Protein AF-A0A960FPM8-F1 (afdb_monomer_lite)

Radius of gyration: 31.18 Å; chains: 1; bounding box: 90×64×50 Å

Sequence (126 aa):
NWQWVAGCGADASPFVRVFNPVTQSRKFDPTGAYLRQWVPELAALGPDAIHAPWEASDEELAAAGIVLGRDYPRPVVDHGEARERALIAYKSVDAPDDGASAPDVSDGPEAEADDDRVADGEPDAD

Secondary structure (DSSP, 8-state):
-HHHHHT-STT--SS-----HHHHHHHH-TT-HHHHHH-GGGTTS-TTGGG-GGGS-HHHHHHHT--BTTTBPPPSS-HHHHHHHHHHHHHHHHS-------------------------------

pLDDT: mean 74.86, std 20.89, range [30.09, 96.0]

Foldseek 3Di:
DVCQVVQHDDNHDPDPDQDDQLVVCCVPPQQCPVVCVPPVLLVQAGSNCSSPVVPDDPVRCVSSVHDDPPSHDHDPDDSVVVSVVVVVVVVVVVDDCPPDDDDDPDDDDDDDDDDDDDDDDDDDDD

Structure (mmCIF, N/CA/C/O backbone):
data_AF-A0A960FPM8-F1
#
_entry.id   AF-A0A960FPM8-F1
#
loop_
_atom_site.group_PDB
_atom_site.id
_atom_site.type_symbol
_atom_site.label_atom_id
_atom_site.label_alt_id
_atom_site.label_comp_id
_atom_site.label_asym_id
_atom_site.label_entity_id
_atom_site.label_seq_id
_atom_site.pdbx_PDB_ins_code
_atom_site.Cartn_x
_atom_site.Cartn_y
_atom_site.Cartn_z
_atom_site.occupancy
_atom_site.B_iso_or_equiv
_atom_site.auth_seq_id
_atom_site.auth_comp_id
_atom_site.auth_asym_id
_atom_site.auth_atom_id
_atom_site.pdbx_PDB_model_num
ATOM 1 N N . ASN A 1 1 ? -1.271 11.068 -19.307 1.00 73.69 1 ASN A N 1
ATOM 2 C CA . ASN A 1 1 ? 0.136 10.880 -19.710 1.00 73.69 1 ASN A CA 1
ATOM 3 C C . ASN A 1 1 ? 0.501 9.406 -19.529 1.00 73.69 1 ASN A C 1
ATOM 5 O O . ASN A 1 1 ? 1.018 9.042 -18.485 1.00 73.69 1 ASN A O 1
ATOM 9 N N . TRP A 1 2 ? 0.122 8.544 -20.480 1.00 80.56 2 TRP A N 1
ATOM 10 C CA . TRP A 1 2 ? 0.322 7.086 -20.370 1.00 80.56 2 TRP A CA 1
ATOM 11 C C . TRP A 1 2 ? 1.709 6.638 -20.839 1.00 80.56 2 TRP A C 1
ATOM 13 O O . TRP A 1 2 ? 2.290 5.750 -20.229 1.00 80.56 2 TRP A O 1
ATOM 23 N N . GLN A 1 3 ? 2.252 7.295 -21.869 1.00 80.94 3 GLN A N 1
ATOM 24 C CA . GLN A 1 3 ? 3.581 7.010 -22.422 1.00 80.94 3 GLN A CA 1
ATOM 25 C C . GLN A 1 3 ? 4.678 7.187 -21.361 1.00 80.94 3 GLN A C 1
ATOM 27 O O . GLN A 1 3 ? 5.457 6.274 -21.107 1.00 80.94 3 GLN A O 1
ATOM 32 N N . TRP A 1 4 ? 4.638 8.304 -20.627 1.00 76.31 4 TRP A N 1
ATOM 33 C CA . TRP A 1 4 ? 5.577 8.578 -19.539 1.00 76.31 4 TRP A CA 1
ATOM 34 C C . TRP A 1 4 ? 5.507 7.545 -18.402 1.00 76.31 4 TRP A C 1
ATOM 36 O O . TRP A 1 4 ? 6.541 7.074 -17.936 1.00 76.31 4 TRP A O 1
ATOM 46 N N . VAL A 1 5 ? 4.296 7.153 -17.977 1.00 78.56 5 VAL A N 1
ATOM 47 C CA . VAL A 1 5 ? 4.091 6.181 -16.880 1.00 78.56 5 VAL A CA 1
ATOM 48 C C . VAL A 1 5 ? 4.541 4.778 -17.280 1.00 78.56 5 VAL A C 1
ATOM 50 O O . VAL A 1 5 ? 5.138 4.076 -16.470 1.00 78.56 5 VAL A O 1
ATOM 53 N N . ALA A 1 6 ? 4.273 4.378 -18.523 1.00 78.44 6 ALA A N 1
ATOM 54 C CA . ALA A 1 6 ? 4.703 3.092 -19.060 1.00 78.44 6 ALA A CA 1
ATOM 55 C C . ALA A 1 6 ? 6.206 3.052 -19.390 1.00 78.44 6 ALA A C 1
ATOM 57 O O . ALA A 1 6 ? 6.720 1.989 -19.726 1.00 78.44 6 ALA A O 1
ATOM 58 N N . GLY A 1 7 ? 6.905 4.191 -19.317 1.00 72.69 7 GLY A N 1
ATOM 59 C CA . GLY A 1 7 ? 8.307 4.285 -19.711 1.00 72.69 7 GLY A CA 1
ATOM 60 C C . GLY A 1 7 ? 8.524 4.051 -21.208 1.00 72.69 7 GLY A C 1
ATOM 61 O O . GLY A 1 7 ? 9.608 3.634 -21.599 1.00 72.69 7 GLY A O 1
ATOM 62 N N . CYS A 1 8 ? 7.512 4.298 -22.046 1.00 72.62 8 CYS A N 1
ATOM 63 C CA . CYS A 1 8 ? 7.627 4.195 -23.497 1.00 72.62 8 CYS A CA 1
ATOM 64 C C . CYS A 1 8 ? 7.616 5.588 -24.146 1.00 72.62 8 CYS A C 1
ATOM 66 O O . CYS A 1 8 ? 6.856 6.469 -23.746 1.00 72.62 8 CYS A O 1
ATOM 68 N N . GLY A 1 9 ? 8.456 5.798 -25.163 1.00 70.44 9 GLY A N 1
ATOM 69 C CA . GLY A 1 9 ? 8.532 7.059 -25.912 1.00 70.44 9 GLY A CA 1
ATOM 70 C C . GLY A 1 9 ? 9.726 7.949 -25.551 1.00 70.44 9 GLY A C 1
ATOM 71 O O . GLY A 1 9 ? 10.608 7.565 -24.790 1.00 70.44 9 GLY A O 1
ATOM 72 N N . ALA A 1 10 ? 9.768 9.144 -26.146 1.00 64.00 10 ALA A N 1
ATOM 73 C CA . ALA A 1 10 ? 10.951 10.014 -26.156 1.00 64.00 10 ALA A CA 1
ATOM 74 C C . ALA A 1 10 ? 11.257 10.725 -24.820 1.00 64.00 10 ALA A C 1
ATOM 76 O O . ALA A 1 10 ? 12.362 11.228 -24.651 1.00 64.00 10 ALA A O 1
ATOM 77 N N . ASP A 1 11 ? 10.297 10.763 -23.889 1.00 65.50 11 ASP A N 1
ATOM 78 C CA . ASP A 1 11 ? 10.414 11.414 -22.570 1.00 65.50 11 ASP A CA 1
ATOM 79 C C . ASP A 1 11 ? 10.093 10.423 -21.435 1.00 65.50 11 ASP A C 1
ATOM 81 O O . ASP A 1 11 ? 9.388 10.722 -20.474 1.00 65.50 11 ASP A O 1
ATOM 85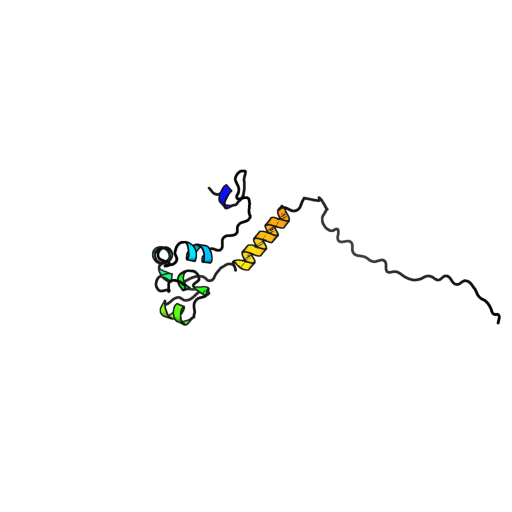 N N . ALA A 1 12 ? 10.520 9.171 -21.596 1.00 61.69 12 ALA A N 1
ATOM 86 C CA . ALA A 1 12 ? 10.319 8.128 -20.599 1.00 61.69 12 ALA A CA 1
ATOM 87 C C . ALA A 1 12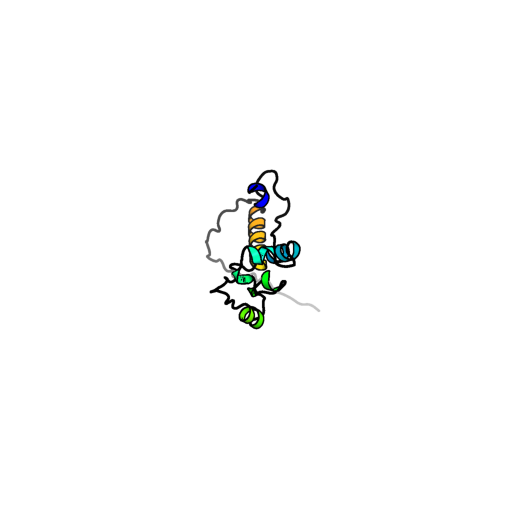 ? 11.194 8.348 -19.351 1.00 61.69 12 ALA A C 1
ATOM 89 O O . ALA A 1 12 ? 12.308 8.868 -19.426 1.00 61.69 12 ALA A O 1
ATOM 90 N N . SER A 1 13 ? 10.717 7.884 -18.189 1.00 59.25 13 SER A N 1
ATOM 91 C CA . SER A 1 13 ? 11.557 7.803 -16.987 1.00 59.25 13 SER A CA 1
ATOM 92 C C . SER A 1 13 ? 12.797 6.933 -17.271 1.00 59.25 13 SER A C 1
ATOM 94 O O . SER A 1 13 ? 12.625 5.771 -17.636 1.00 59.25 13 SER A O 1
ATOM 96 N N . PRO A 1 14 ? 14.031 7.427 -17.037 1.00 56.75 14 PRO A N 1
ATOM 97 C CA . PRO A 1 14 ? 15.274 6.730 -17.399 1.00 56.75 14 PRO A CA 1
ATOM 98 C C . PRO A 1 14 ? 15.567 5.481 -16.553 1.00 56.75 14 PRO A C 1
ATOM 100 O O . PRO A 1 14 ? 16.524 4.760 -16.810 1.00 56.75 14 PRO A O 1
ATOM 103 N N . PHE A 1 15 ? 14.753 5.217 -15.529 1.00 59.72 15 PHE A N 1
ATOM 104 C CA . PHE A 1 15 ? 14.855 4.029 -14.693 1.00 59.72 15 PHE A CA 1
ATOM 105 C C . PHE A 1 15 ? 13.540 3.255 -14.745 1.00 59.72 15 PHE A C 1
ATOM 107 O O . PHE A 1 15 ? 12.475 3.849 -14.533 1.00 59.72 15 PHE A O 1
ATOM 114 N N . VAL A 1 16 ? 13.629 1.932 -14.930 1.00 66.44 16 VAL A N 1
ATOM 115 C CA . VAL A 1 16 ? 12.535 0.972 -14.700 1.00 66.44 16 VAL A CA 1
ATOM 116 C C . VAL A 1 16 ? 12.183 0.980 -13.209 1.00 66.44 16 VAL A C 1
ATOM 118 O O . VAL A 1 16 ? 12.650 0.177 -12.399 1.00 66.44 16 VAL A O 1
ATOM 121 N N . ARG A 1 17 ? 11.407 1.985 -12.806 1.00 75.62 17 ARG A N 1
ATOM 122 C CA . ARG A 1 17 ? 10.966 2.181 -11.430 1.00 75.62 17 ARG A CA 1
ATOM 123 C C . ARG A 1 17 ? 9.632 1.474 -11.240 1.00 75.62 17 ARG A C 1
ATOM 125 O O . ARG A 1 17 ? 8.582 2.008 -11.578 1.00 75.62 17 ARG A O 1
ATOM 132 N N . VAL A 1 18 ? 9.681 0.287 -10.646 1.00 82.00 18 VAL A N 1
ATOM 133 C CA . VAL A 1 18 ? 8.479 -0.425 -10.196 1.00 82.00 18 VAL A CA 1
ATOM 134 C C . VAL A 1 18 ? 8.060 0.139 -8.841 1.00 82.00 18 VAL A C 1
ATOM 136 O O . VAL A 1 18 ? 8.785 0.004 -7.853 1.00 82.00 18 VAL A O 1
ATOM 139 N N . PHE A 1 19 ? 6.906 0.802 -8.793 1.00 85.06 19 PHE A N 1
ATOM 140 C CA . PHE A 1 19 ? 6.349 1.322 -7.548 1.00 85.06 19 PHE A CA 1
ATOM 141 C C . PHE A 1 19 ? 5.681 0.200 -6.749 1.00 85.06 19 PHE A C 1
ATOM 143 O O . PHE A 1 19 ? 4.903 -0.578 -7.294 1.00 85.06 19 PHE A O 1
ATOM 150 N N . ASN A 1 20 ? 5.957 0.142 -5.445 1.00 89.19 20 ASN A N 1
ATOM 151 C CA . ASN A 1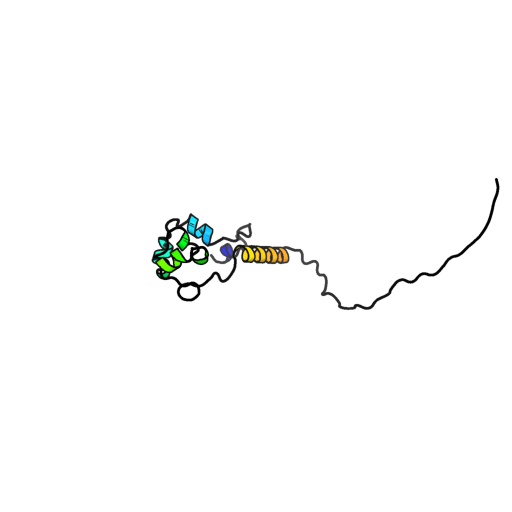 20 ? 5.217 -0.717 -4.526 1.00 89.19 20 ASN A CA 1
ATOM 152 C C . ASN A 1 20 ? 4.004 0.074 -3.987 1.00 89.19 20 ASN A C 1
ATOM 154 O O . ASN A 1 20 ? 4.206 1.078 -3.297 1.00 89.19 20 ASN A O 1
ATOM 158 N N . PRO A 1 21 ? 2.760 -0.336 -4.290 1.00 89.25 21 PRO A N 1
ATOM 159 C CA . PRO A 1 21 ? 1.568 0.421 -3.920 1.00 89.25 21 PRO A CA 1
ATOM 160 C C . PRO A 1 21 ? 1.367 0.510 -2.407 1.00 89.25 21 PRO A C 1
ATOM 162 O O . PRO A 1 21 ? 0.903 1.544 -1.936 1.00 89.25 21 PRO A O 1
ATOM 165 N N . VAL A 1 22 ? 1.790 -0.496 -1.634 1.00 91.69 22 VAL A N 1
ATOM 166 C CA . VAL A 1 22 ? 1.697 -0.477 -0.165 1.00 91.69 22 VAL A CA 1
ATOM 167 C C . VAL A 1 22 ? 2.611 0.603 0.409 1.00 91.69 22 VAL A C 1
ATOM 169 O O . VAL A 1 22 ? 2.187 1.419 1.226 1.00 91.69 22 VAL A O 1
ATOM 172 N N . THR A 1 23 ? 3.865 0.673 -0.053 1.00 90.81 23 THR A N 1
ATOM 173 C CA . THR A 1 23 ? 4.808 1.688 0.445 1.00 90.81 23 THR A CA 1
ATOM 174 C C . THR A 1 23 ? 4.440 3.091 -0.020 1.00 90.81 23 THR A C 1
ATOM 176 O O . THR A 1 23 ? 4.611 4.042 0.740 1.00 90.81 23 THR A O 1
ATOM 179 N N . GLN A 1 24 ? 3.903 3.241 -1.239 1.00 92.81 24 GLN A N 1
ATOM 180 C CA . GLN A 1 24 ? 3.388 4.534 -1.694 1.00 92.81 24 GLN A CA 1
ATOM 181 C C . GLN A 1 24 ? 2.171 4.958 -0.869 1.00 92.81 24 GLN A C 1
ATOM 183 O O . GLN A 1 24 ? 2.112 6.101 -0.425 1.00 92.81 24 GL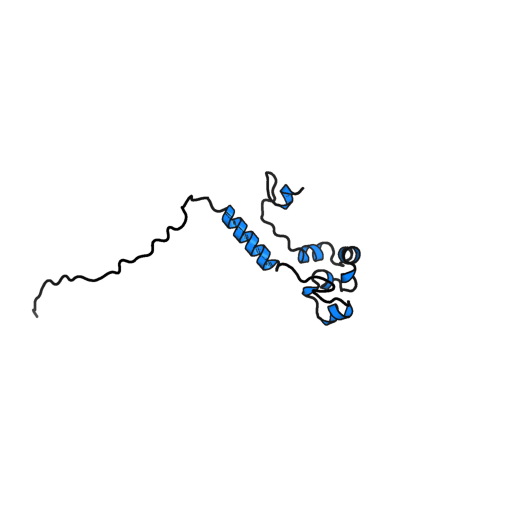N A O 1
ATOM 188 N N . SER A 1 25 ? 1.242 4.040 -0.604 1.00 93.25 25 SER A N 1
ATOM 189 C CA . SER A 1 25 ? 0.049 4.324 0.189 1.00 93.25 25 SER A CA 1
ATOM 190 C C . SER A 1 25 ? 0.407 4.782 1.606 1.00 93.25 25 SER A C 1
ATOM 192 O O . SER A 1 25 ? -0.002 5.871 1.996 1.00 93.25 25 SER A O 1
ATOM 194 N N . ARG A 1 26 ? 1.288 4.057 2.313 1.00 93.81 26 ARG A N 1
ATOM 195 C CA . ARG A 1 26 ? 1.786 4.451 3.648 1.00 93.81 26 ARG A CA 1
ATOM 196 C C . ARG A 1 26 ? 2.478 5.819 3.646 1.00 93.81 26 ARG A C 1
ATOM 198 O O . ARG A 1 26 ? 2.373 6.577 4.605 1.00 93.81 26 ARG A O 1
ATOM 205 N N . LYS A 1 27 ? 3.202 6.149 2.571 1.00 93.12 27 LYS A N 1
ATOM 206 C CA . LYS A 1 27 ? 3.927 7.422 2.450 1.00 93.12 27 LYS A CA 1
ATOM 207 C C . LYS A 1 27 ? 2.996 8.616 2.222 1.00 93.12 27 LYS A C 1
ATOM 209 O O . LYS A 1 27 ? 3.257 9.687 2.764 1.00 93.12 27 LYS A O 1
ATOM 214 N N . PHE A 1 28 ? 1.982 8.463 1.374 1.00 92.88 28 PHE A N 1
ATOM 215 C CA . PHE A 1 28 ? 1.112 9.570 0.959 1.00 92.88 28 PHE A CA 1
ATOM 216 C C . PHE A 1 28 ? -0.166 9.691 1.790 1.00 92.88 28 PHE A C 1
ATOM 218 O O . PHE A 1 28 ? -0.729 10.779 1.866 1.00 92.88 28 PHE A O 1
ATOM 225 N N . ASP A 1 29 ? -0.603 8.610 2.428 1.00 93.69 29 ASP A N 1
ATOM 226 C CA . ASP A 1 29 ? -1.780 8.579 3.291 1.00 93.69 29 ASP A CA 1
ATOM 227 C C . ASP A 1 29 ? -1.502 7.741 4.550 1.00 93.69 29 ASP A C 1
ATOM 229 O O . ASP A 1 29 ? -2.095 6.686 4.719 1.00 93.69 29 ASP A O 1
ATOM 233 N N . PRO A 1 30 ? -0.630 8.188 5.470 1.00 92.88 30 PRO A N 1
ATOM 234 C CA . PRO A 1 30 ? -0.264 7.408 6.660 1.00 92.88 30 PRO A CA 1
ATOM 235 C C . PRO A 1 30 ? -1.452 7.099 7.581 1.00 92.88 30 PRO A C 1
ATOM 237 O O . PRO A 1 30 ? -1.377 6.221 8.432 1.00 92.88 30 PRO A O 1
ATOM 240 N N . THR A 1 31 ? -2.547 7.853 7.453 1.00 90.94 31 THR A N 1
ATOM 241 C CA . THR A 1 31 ? -3.767 7.613 8.225 1.00 90.94 31 THR A CA 1
ATOM 242 C C . THR A 1 31 ? -4.711 6.630 7.550 1.00 90.94 31 THR A C 1
ATOM 244 O O . THR A 1 31 ? -5.578 6.092 8.232 1.00 90.94 31 THR A O 1
ATOM 247 N N . GLY A 1 32 ? -4.596 6.410 6.240 1.00 93.12 32 GLY A N 1
ATOM 248 C CA . GLY A 1 32 ? -5.562 5.663 5.437 1.00 93.12 32 GLY A CA 1
ATOM 249 C C . GLY A 1 32 ? -6.868 6.417 5.158 1.00 93.12 32 GLY A C 1
ATOM 250 O O . GLY A 1 32 ? -7.865 5.784 4.825 1.00 93.12 32 GLY A O 1
ATOM 251 N N . ALA A 1 33 ? -6.929 7.741 5.331 1.00 94.88 33 ALA A N 1
ATOM 252 C CA . ALA A 1 33 ? -8.162 8.517 5.167 1.00 94.88 33 ALA A CA 1
ATOM 253 C C . ALA A 1 33 ? -8.727 8.425 3.741 1.00 94.88 33 ALA A C 1
ATOM 255 O O . ALA A 1 33 ? -9.941 8.305 3.562 1.00 94.88 33 ALA A O 1
ATOM 256 N N . TYR A 1 34 ? -7.850 8.420 2.736 1.00 95.12 34 TYR A N 1
ATOM 257 C CA . TYR A 1 34 ? -8.239 8.236 1.343 1.00 95.12 34 TYR A CA 1
ATOM 258 C C . TYR A 1 34 ? -8.798 6.827 1.125 1.00 95.12 34 TYR A C 1
ATOM 260 O O . TYR A 1 34 ? -9.852 6.666 0.513 1.00 95.12 34 TYR A O 1
ATOM 268 N N . LEU A 1 35 ? -8.140 5.808 1.686 1.00 94.19 35 LEU A N 1
ATOM 269 C CA . LEU A 1 35 ? -8.614 4.426 1.594 1.00 94.19 35 LEU A CA 1
ATOM 270 C C . LEU A 1 35 ? -9.976 4.241 2.272 1.00 94.19 35 LEU A C 1
ATOM 272 O O . LEU A 1 35 ? -10.849 3.629 1.676 1.00 94.19 35 LEU A O 1
ATOM 276 N N . ARG A 1 36 ? -10.221 4.839 3.445 1.00 94.94 36 ARG A N 1
ATOM 277 C CA . ARG A 1 36 ? -11.538 4.754 4.110 1.00 94.94 36 ARG A CA 1
ATOM 278 C C . ARG A 1 36 ? -12.661 5.401 3.306 1.00 94.94 36 ARG A C 1
ATOM 280 O O . ARG A 1 36 ? -13.801 4.956 3.388 1.00 94.94 36 ARG A O 1
ATOM 287 N N . GLN A 1 37 ? -12.351 6.460 2.560 1.00 96.00 37 GLN A N 1
ATOM 288 C CA . GLN A 1 37 ? -13.331 7.143 1.721 1.00 96.00 37 GLN A CA 1
ATOM 289 C C . GLN A 1 37 ? -13.702 6.313 0.486 1.00 96.00 37 GLN A C 1
ATOM 291 O O . GLN A 1 37 ? -14.873 6.270 0.114 1.00 96.00 37 GLN A O 1
ATOM 296 N N . TRP A 1 38 ? -12.711 5.700 -0.166 1.00 95.56 38 TRP A N 1
ATOM 297 C CA . TRP A 1 38 ? -12.899 5.042 -1.465 1.00 95.56 38 TRP A CA 1
ATOM 298 C C . TRP A 1 38 ? -13.065 3.523 -1.386 1.00 95.56 38 TRP A C 1
ATOM 300 O O . TRP A 1 38 ? -13.549 2.926 -2.343 1.00 95.56 38 TRP A O 1
ATOM 310 N N . VAL A 1 39 ? -12.695 2.919 -0.259 1.00 93.62 39 VAL A N 1
ATOM 311 C CA . VAL A 1 39 ? -12.774 1.483 0.031 1.00 93.62 39 VAL A CA 1
ATOM 312 C C . VAL A 1 39 ? -13.411 1.312 1.423 1.00 93.62 39 VAL A C 1
ATOM 314 O O . VAL A 1 39 ? -12.728 0.986 2.402 1.00 93.62 39 VAL A O 1
ATOM 317 N N . PRO A 1 40 ? -14.713 1.630 1.566 1.00 93.00 40 PRO A N 1
ATOM 318 C CA . PRO A 1 40 ? -15.389 1.663 2.862 1.00 93.00 40 PRO A CA 1
ATOM 319 C C . PRO A 1 40 ? -15.419 0.303 3.574 1.00 93.00 40 PRO A C 1
ATOM 321 O O . PRO A 1 40 ? -15.497 0.265 4.800 1.00 93.00 40 PRO A O 1
ATOM 324 N N . GLU A 1 41 ? -15.304 -0.807 2.844 1.00 92.12 41 GLU A N 1
ATOM 325 C CA . GLU A 1 41 ? -15.188 -2.157 3.400 1.00 92.12 41 GLU A CA 1
ATOM 326 C C . GLU A 1 41 ? -13.943 -2.340 4.283 1.00 92.12 41 GLU A C 1
ATOM 328 O O . GLU A 1 41 ? -13.953 -3.164 5.193 1.00 92.12 41 GLU A O 1
ATOM 333 N N . LEU A 1 42 ? -12.895 -1.534 4.077 1.00 92.75 42 LEU A N 1
ATOM 334 C CA . LEU A 1 42 ? -11.680 -1.543 4.896 1.00 92.75 42 LEU A CA 1
ATOM 335 C C . LEU A 1 42 ? -11.685 -0.468 5.992 1.00 92.75 42 LEU A C 1
ATOM 337 O O . LEU A 1 42 ? -10.713 -0.344 6.736 1.00 92.75 42 LEU A O 1
ATOM 341 N N . ALA A 1 43 ? -12.748 0.335 6.113 1.00 92.75 43 ALA A N 1
ATOM 342 C CA . ALA A 1 43 ? -12.733 1.526 6.961 1.00 92.75 43 ALA A CA 1
ATOM 343 C C . ALA A 1 43 ? -12.557 1.229 8.459 1.00 92.75 43 ALA A C 1
ATOM 345 O O . ALA A 1 43 ? -12.026 2.069 9.191 1.00 92.75 43 ALA A O 1
ATOM 346 N N . ALA A 1 44 ? -12.969 0.037 8.893 1.00 92.56 44 ALA A N 1
ATOM 347 C CA . ALA A 1 44 ? -12.828 -0.435 10.266 1.00 92.56 44 ALA A CA 1
ATOM 348 C C . ALA A 1 44 ? -11.393 -0.866 10.627 1.00 92.56 44 ALA A C 1
ATOM 350 O O . ALA A 1 44 ? -11.095 -1.030 11.809 1.00 92.56 44 ALA A O 1
ATOM 351 N N . LEU A 1 45 ? -10.493 -1.019 9.647 1.00 92.44 45 LEU A N 1
ATOM 352 C CA . LEU A 1 45 ? -9.097 -1.365 9.908 1.00 92.44 45 LEU A CA 1
ATOM 353 C C . LEU A 1 45 ? -8.304 -0.181 10.468 1.00 92.44 45 LEU A C 1
ATOM 355 O O . LEU A 1 45 ? -8.525 0.993 10.135 1.00 92.44 45 LEU A O 1
ATOM 359 N N . GLY A 1 46 ? -7.320 -0.519 11.302 1.00 91.12 46 GLY A N 1
ATOM 360 C CA . GLY A 1 46 ? -6.325 0.422 11.801 1.00 91.12 46 GLY A CA 1
ATOM 361 C C . GLY A 1 46 ? -5.476 1.038 10.677 1.00 91.12 46 GLY A C 1
ATOM 362 O O . GLY A 1 46 ? -5.439 0.515 9.560 1.00 91.12 46 GLY A O 1
ATOM 363 N N . PRO A 1 47 ? -4.786 2.160 10.952 1.00 89.00 47 PRO A N 1
ATOM 364 C CA . PRO A 1 47 ? -3.989 2.882 9.958 1.00 89.00 47 PRO A CA 1
ATOM 365 C C . PRO A 1 47 ? -2.852 2.043 9.359 1.00 89.00 47 PRO A C 1
ATOM 367 O O . PRO A 1 47 ? -2.537 2.227 8.194 1.00 89.00 47 PRO A O 1
ATOM 370 N N . ASP A 1 48 ? -2.281 1.082 10.087 1.00 89.00 48 ASP A N 1
ATOM 371 C CA . ASP A 1 48 ? -1.219 0.226 9.539 1.00 89.00 48 ASP A CA 1
ATOM 372 C C . ASP A 1 48 ? -1.774 -0.919 8.672 1.00 89.00 48 ASP A C 1
ATOM 374 O O . ASP A 1 48 ? -1.239 -1.213 7.595 1.00 89.00 48 ASP A O 1
ATOM 378 N N . ALA A 1 49 ? -2.882 -1.521 9.119 1.00 92.62 49 ALA A N 1
ATOM 379 C CA . ALA A 1 49 ? -3.529 -2.672 8.492 1.00 92.62 49 ALA A CA 1
ATOM 380 C C . ALA A 1 49 ? -4.302 -2.312 7.211 1.00 92.62 49 ALA A C 1
ATOM 382 O O . ALA A 1 49 ? -4.363 -3.113 6.281 1.00 92.62 49 ALA A O 1
ATOM 383 N N . ILE A 1 50 ? -4.854 -1.097 7.110 1.00 94.12 50 ILE A N 1
ATOM 384 C CA . ILE A 1 50 ? -5.638 -0.666 5.938 1.00 94.12 50 ILE A CA 1
ATOM 385 C C . ILE A 1 50 ? -4.816 -0.646 4.637 1.00 94.12 50 ILE A C 1
ATOM 387 O O . ILE A 1 50 ? -5.364 -0.842 3.554 1.00 94.12 50 ILE A O 1
ATOM 391 N N . HIS A 1 51 ? -3.496 -0.452 4.729 1.00 94.19 51 HIS A N 1
ATOM 392 C CA . HIS A 1 51 ? -2.593 -0.435 3.573 1.00 94.19 51 HIS A CA 1
ATOM 393 C C . HIS A 1 51 ? -2.262 -1.825 3.026 1.00 94.19 51 HIS A C 1
ATOM 395 O O . HIS A 1 51 ? -1.898 -1.947 1.855 1.00 94.19 51 HIS A O 1
ATOM 401 N N . ALA A 1 52 ? -2.353 -2.851 3.871 1.00 93.38 52 ALA A N 1
ATOM 402 C CA . ALA A 1 52 ? -2.112 -4.242 3.511 1.00 93.38 52 ALA A CA 1
ATOM 403 C C . ALA A 1 52 ? -2.998 -5.169 4.368 1.00 93.38 52 ALA A C 1
ATOM 405 O O . ALA A 1 52 ? -2.501 -5.815 5.290 1.00 93.38 52 ALA A O 1
ATOM 406 N N . PRO A 1 53 ? -4.309 -5.276 4.070 1.00 92.31 53 PRO A N 1
ATOM 407 C CA . PRO A 1 53 ? -5.236 -6.088 4.866 1.00 92.31 53 PRO A CA 1
ATOM 408 C C . PRO A 1 53 ? -4.858 -7.573 4.932 1.00 92.31 53 PRO A C 1
ATOM 410 O O . PRO A 1 53 ? -5.212 -8.266 5.874 1.00 92.31 53 PRO A O 1
ATOM 413 N N . TRP A 1 54 ? -4.128 -8.075 3.935 1.00 92.00 54 TRP A N 1
ATOM 414 C CA . TRP A 1 54 ? -3.627 -9.454 3.895 1.00 92.00 54 TRP A CA 1
ATOM 415 C C . TRP A 1 54 ? -2.430 -9.720 4.817 1.00 92.00 54 TRP A C 1
ATOM 417 O O . TRP A 1 54 ? -2.092 -10.881 5.022 1.00 92.00 54 TRP A O 1
ATOM 427 N N . GLU A 1 55 ? -1.786 -8.675 5.339 1.00 91.06 55 GLU A N 1
ATOM 428 C CA . GLU A 1 55 ? -0.731 -8.763 6.360 1.00 91.06 55 GLU A CA 1
ATOM 429 C C . GLU A 1 55 ? -1.292 -8.584 7.782 1.00 91.06 55 GLU A C 1
ATOM 431 O O . GLU A 1 55 ? -0.567 -8.806 8.750 1.00 91.06 55 GLU A O 1
ATOM 436 N N . ALA A 1 56 ? -2.560 -8.171 7.914 1.00 91.31 56 ALA A N 1
ATOM 437 C CA . ALA A 1 56 ? -3.211 -7.960 9.202 1.00 91.31 56 ALA A CA 1
ATOM 438 C C . ALA A 1 56 ? -3.461 -9.287 9.931 1.00 91.31 56 ALA A C 1
ATOM 440 O O . ALA A 1 56 ? -3.623 -10.341 9.309 1.00 91.31 56 ALA A O 1
ATOM 441 N N . SER A 1 57 ? -3.514 -9.227 11.260 1.00 91.88 57 SER A N 1
ATOM 442 C CA . SER A 1 57 ? -3.833 -10.398 12.075 1.00 91.88 57 SER A CA 1
ATOM 443 C C . SER A 1 57 ? -5.293 -10.833 11.900 1.00 91.88 57 SER A C 1
ATOM 445 O O . SER A 1 57 ? -6.179 -10.020 11.619 1.00 91.88 57 SER A O 1
ATOM 447 N N . ASP A 1 58 ? -5.566 -12.120 12.129 1.00 90.25 58 ASP A N 1
ATOM 448 C CA . ASP A 1 58 ? -6.931 -12.660 12.082 1.00 90.25 58 ASP A CA 1
ATOM 449 C C . ASP A 1 58 ? -7.869 -11.946 13.074 1.00 90.25 58 ASP A C 1
ATOM 451 O O . ASP A 1 58 ? -9.056 -11.783 12.797 1.00 90.25 58 ASP A O 1
ATOM 455 N N . GLU A 1 59 ? -7.341 -11.476 14.209 1.00 91.00 59 GLU A N 1
ATOM 456 C CA . GLU A 1 59 ? -8.092 -10.713 15.211 1.00 91.00 59 GLU A CA 1
ATOM 457 C C . GLU A 1 59 ? -8.518 -9.337 14.685 1.00 91.00 59 GLU A C 1
ATOM 459 O O . GLU A 1 59 ? -9.673 -8.946 14.855 1.00 91.00 59 GLU A O 1
ATOM 464 N N . GLU A 1 60 ? -7.621 -8.616 14.007 1.00 91.19 60 GLU A N 1
ATOM 465 C CA . GLU A 1 60 ? -7.926 -7.316 13.396 1.00 91.19 60 GLU A CA 1
ATOM 466 C C . GLU A 1 60 ? -8.944 -7.454 12.261 1.00 91.19 60 GLU A C 1
ATOM 468 O O . GLU A 1 60 ? -9.882 -6.659 12.164 1.00 91.19 60 GLU A O 1
ATOM 473 N N . LEU A 1 61 ? -8.796 -8.488 11.428 1.00 91.06 61 LEU A N 1
ATOM 474 C CA . LEU A 1 61 ? -9.738 -8.796 10.354 1.00 91.06 61 LEU A CA 1
ATOM 475 C C . LEU A 1 61 ? -11.114 -9.176 10.908 1.00 91.06 61 LEU A C 1
ATOM 477 O O . LEU A 1 61 ? -12.130 -8.673 10.425 1.00 91.06 61 LEU A O 1
ATOM 481 N N . ALA A 1 62 ? -11.159 -10.000 11.958 1.00 90.75 62 ALA A N 1
ATOM 482 C CA . ALA A 1 62 ? -12.400 -10.374 12.627 1.00 90.75 62 ALA A CA 1
ATOM 483 C C . ALA A 1 62 ? -13.078 -9.168 13.295 1.00 90.75 62 ALA A C 1
ATOM 485 O O . ALA A 1 62 ? -14.291 -9.003 13.158 1.00 90.75 62 ALA A O 1
ATOM 486 N N . ALA A 1 63 ? -12.313 -8.299 13.962 1.00 91.38 63 ALA A N 1
ATOM 487 C CA . ALA A 1 63 ? -12.822 -7.074 14.579 1.00 91.38 63 ALA A CA 1
ATOM 488 C C . ALA A 1 63 ? -13.385 -6.088 13.542 1.00 91.38 63 ALA A C 1
ATOM 490 O O . ALA A 1 63 ? -14.381 -5.413 13.807 1.00 91.38 63 ALA A O 1
ATOM 491 N N . ALA A 1 64 ? -12.784 -6.037 12.351 1.00 90.88 64 ALA A N 1
ATOM 492 C CA . ALA A 1 64 ? -13.271 -5.251 11.222 1.00 90.88 64 ALA A CA 1
ATOM 493 C C . ALA A 1 64 ? -14.397 -5.941 10.425 1.00 90.88 64 ALA A C 1
ATOM 495 O O . ALA A 1 64 ? -15.003 -5.310 9.561 1.00 90.88 64 ALA A O 1
ATOM 496 N N . GLY A 1 65 ? -14.695 -7.215 10.706 1.00 91.75 65 GLY A N 1
ATOM 497 C CA . GLY A 1 65 ? -15.704 -7.998 9.990 1.00 91.75 65 GLY A CA 1
ATOM 498 C C . GLY A 1 65 ? -15.311 -8.368 8.555 1.00 91.75 65 GLY A C 1
ATOM 499 O O . GLY A 1 65 ? -16.192 -8.585 7.727 1.00 91.75 65 GLY A O 1
ATOM 500 N N . ILE A 1 66 ? -14.012 -8.431 8.253 1.00 91.94 66 ILE A N 1
ATOM 501 C CA . ILE A 1 66 ? -13.477 -8.638 6.903 1.00 91.94 66 ILE A CA 1
ATOM 502 C C . ILE A 1 66 ? -13.029 -10.089 6.731 1.00 91.94 66 ILE A C 1
ATOM 504 O O . ILE A 1 66 ? -12.168 -10.580 7.458 1.00 91.94 66 ILE A O 1
ATOM 508 N N . VAL A 1 67 ? -13.545 -10.763 5.703 1.00 91.38 67 VAL A N 1
ATOM 509 C CA . VAL A 1 67 ? -13.043 -12.064 5.250 1.00 91.38 67 VAL A CA 1
ATOM 510 C C . VAL A 1 67 ? -12.323 -11.907 3.915 1.00 91.38 67 VAL A C 1
ATOM 512 O O . VAL A 1 67 ? -12.936 -11.636 2.877 1.00 91.38 67 VAL A O 1
ATOM 515 N N . LEU A 1 68 ? -11.007 -12.133 3.925 1.00 90.94 68 LEU A N 1
ATOM 516 C CA . LEU A 1 68 ? -10.186 -12.093 2.715 1.00 90.94 68 LEU A CA 1
ATOM 517 C C . LEU A 1 68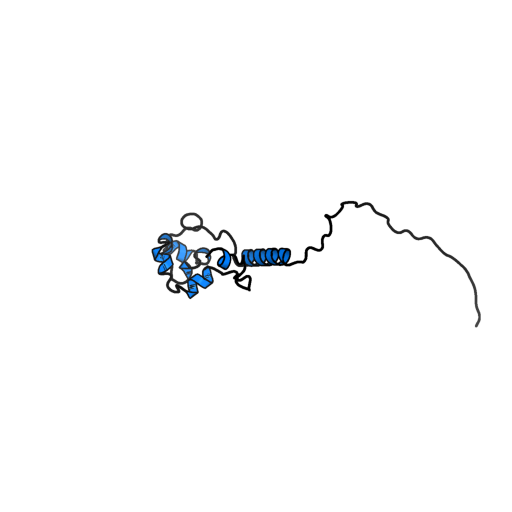 ? -10.626 -13.168 1.711 1.00 90.94 68 LEU A C 1
ATOM 519 O O . LEU A 1 68 ? -10.671 -14.356 2.025 1.00 90.94 68 LEU A O 1
ATOM 523 N N . GLY A 1 69 ? -10.912 -12.747 0.482 1.00 88.25 69 GLY A N 1
ATOM 524 C CA . GLY A 1 69 ? -11.458 -13.569 -0.598 1.00 88.25 69 GLY A CA 1
ATOM 525 C C . GLY A 1 69 ? -12.985 -13.527 -0.720 1.00 88.25 69 GLY A C 1
ATOM 526 O O . GLY A 1 69 ? -13.503 -13.984 -1.735 1.00 88.25 69 GLY A O 1
ATOM 527 N N . ARG A 1 70 ? -13.698 -12.958 0.263 1.00 90.56 70 ARG A N 1
ATOM 528 C CA . ARG A 1 70 ? -15.147 -12.714 0.189 1.00 90.56 70 ARG A CA 1
ATOM 529 C C . ARG A 1 70 ? -15.462 -11.223 0.196 1.00 90.56 70 ARG A C 1
ATOM 531 O O . ARG A 1 70 ? -16.074 -10.736 -0.745 1.00 90.56 70 ARG A O 1
ATOM 538 N N . ASP A 1 71 ? -15.032 -10.534 1.248 1.00 90.06 71 ASP A N 1
ATOM 539 C CA . ASP A 1 71 ? -15.354 -9.123 1.482 1.00 90.06 71 ASP A CA 1
ATOM 540 C C . ASP A 1 71 ? -14.274 -8.203 0.892 1.00 90.06 71 ASP A C 1
ATOM 542 O O . ASP A 1 71 ? -14.578 -7.117 0.414 1.00 90.06 71 ASP A O 1
ATOM 546 N N . TYR A 1 72 ? -13.020 -8.667 0.854 1.00 91.69 72 TYR A N 1
ATOM 547 C CA . TYR A 1 72 ? -11.920 -7.991 0.163 1.00 91.69 72 TYR A CA 1
ATOM 548 C C . TYR A 1 72 ? -10.965 -9.016 -0.467 1.00 91.69 72 TYR A C 1
ATOM 550 O O . TYR A 1 72 ? -10.649 -10.016 0.183 1.00 91.69 72 TYR A O 1
ATOM 558 N N . PRO A 1 73 ? -10.505 -8.847 -1.720 1.00 92.06 73 PRO A N 1
ATOM 559 C CA . PRO A 1 73 ? -9.688 -9.853 -2.391 1.00 92.06 73 PRO A CA 1
ATOM 560 C C . PRO A 1 73 ? -8.289 -9.985 -1.775 1.00 92.06 73 PRO A C 1
ATOM 562 O O . PRO A 1 73 ? -7.731 -9.047 -1.207 1.00 92.06 73 PRO A O 1
ATOM 565 N N . ARG A 1 74 ? -7.689 -11.168 -1.940 1.00 91.75 74 ARG A N 1
ATOM 566 C CA . ARG A 1 74 ? -6.254 -11.360 -1.689 1.00 91.75 74 ARG A CA 1
ATOM 567 C C . ARG A 1 74 ? -5.433 -10.709 -2.814 1.00 91.75 74 ARG A C 1
ATOM 569 O O . ARG A 1 74 ? -5.947 -10.589 -3.930 1.00 91.75 74 ARG A O 1
ATOM 576 N N . PRO A 1 75 ? -4.171 -10.321 -2.556 1.00 91.12 75 PRO A N 1
ATOM 577 C CA . PRO A 1 75 ? -3.271 -9.845 -3.600 1.00 91.12 75 PRO A CA 1
ATOM 578 C C . PRO A 1 75 ? -3.228 -10.816 -4.777 1.00 91.12 75 PRO A C 1
ATOM 580 O O . PRO A 1 75 ? -3.013 -12.012 -4.597 1.00 91.12 75 PRO A O 1
ATOM 583 N N . VAL A 1 76 ? -3.436 -10.292 -5.985 1.00 90.12 76 VAL A N 1
ATOM 584 C CA . VAL A 1 76 ? -3.395 -11.094 -7.220 1.00 90.12 76 VAL A CA 1
ATOM 585 C C . VAL A 1 76 ? -1.961 -11.505 -7.556 1.00 90.12 76 VAL A C 1
ATOM 587 O O . VAL A 1 76 ? -1.729 -12.560 -8.140 1.00 90.12 76 VAL A O 1
ATOM 590 N N . VAL A 1 77 ? -0.995 -10.662 -7.195 1.00 88.69 77 VAL A N 1
ATOM 591 C CA . VAL A 1 77 ? 0.431 -10.897 -7.404 1.00 88.69 77 VAL A CA 1
ATOM 592 C C . VAL A 1 77 ? 1.196 -10.523 -6.147 1.00 88.69 77 VAL A C 1
ATOM 594 O O . VAL A 1 77 ? 0.875 -9.522 -5.502 1.00 88.69 77 VAL A O 1
ATOM 597 N N . ASP A 1 78 ? 2.237 -11.289 -5.837 1.00 86.94 78 ASP A N 1
ATOM 598 C CA . ASP A 1 78 ? 3.263 -10.817 -4.919 1.00 86.94 78 ASP A CA 1
ATOM 599 C C . ASP A 1 78 ? 4.075 -9.708 -5.604 1.00 86.94 78 ASP A C 1
ATOM 601 O O . ASP A 1 78 ? 4.536 -9.852 -6.741 1.00 86.94 78 ASP A O 1
ATOM 605 N N . HIS A 1 79 ? 4.222 -8.563 -4.937 1.00 84.88 79 HIS A N 1
ATOM 606 C CA . HIS A 1 79 ? 4.896 -7.409 -5.531 1.00 84.88 79 HIS A CA 1
ATOM 607 C C . HIS A 1 79 ? 6.408 -7.598 -5.681 1.00 84.88 79 HIS A C 1
ATOM 609 O O . HIS A 1 79 ? 6.998 -6.988 -6.578 1.00 84.88 79 HIS A O 1
ATOM 615 N N . GLY A 1 80 ? 7.034 -8.415 -4.830 1.00 81.62 80 GLY A N 1
ATOM 616 C CA . GLY A 1 80 ? 8.443 -8.776 -4.942 1.00 81.62 80 GLY A CA 1
ATOM 617 C C . GLY A 1 80 ? 8.685 -9.610 -6.195 1.00 81.62 80 GLY A C 1
ATOM 618 O O . GLY A 1 80 ? 9.471 -9.209 -7.057 1.00 81.62 80 GLY A O 1
ATOM 619 N N . GLU A 1 81 ? 7.922 -10.691 -6.352 1.00 84.88 81 GLU A N 1
ATOM 620 C CA . GLU A 1 81 ? 7.991 -11.571 -7.524 1.00 84.88 81 GLU A CA 1
ATOM 621 C C . GLU A 1 81 ? 7.604 -10.838 -8.816 1.00 84.88 81 GLU A C 1
ATOM 623 O O . GLU A 1 81 ? 8.259 -10.968 -9.853 1.00 84.88 81 GLU A O 1
ATOM 628 N N . ALA A 1 82 ? 6.551 -10.014 -8.781 1.00 84.62 82 ALA A N 1
ATOM 629 C CA . ALA A 1 82 ? 6.125 -9.235 -9.941 1.00 84.62 82 ALA A CA 1
ATOM 630 C C . ALA A 1 82 ? 7.205 -8.246 -10.394 1.00 84.62 82 ALA A C 1
ATOM 632 O O . ALA A 1 82 ? 7.439 -8.100 -11.597 1.00 84.62 82 ALA A O 1
ATOM 633 N N . ARG A 1 83 ? 7.891 -7.596 -9.445 1.00 85.25 83 ARG A N 1
ATOM 634 C CA . ARG A 1 83 ? 9.017 -6.707 -9.743 1.00 85.25 83 ARG A CA 1
ATOM 635 C C . ARG A 1 83 ? 10.171 -7.474 -10.377 1.00 85.25 83 ARG A C 1
ATOM 637 O O . ARG A 1 83 ? 10.747 -6.983 -11.343 1.00 85.25 83 ARG A O 1
ATOM 644 N N . GLU A 1 84 ? 10.520 -8.642 -9.849 1.00 84.38 84 GLU A N 1
ATOM 645 C CA . GLU A 1 84 ? 11.594 -9.463 -10.407 1.00 84.38 84 GLU A CA 1
ATOM 646 C C . GLU A 1 84 ? 11.280 -9.906 -11.839 1.00 84.38 84 GLU A C 1
ATOM 648 O O . GLU A 1 84 ? 12.082 -9.659 -12.740 1.00 84.38 84 GLU A O 1
ATOM 653 N N . ARG A 1 85 ? 10.076 -10.441 -12.084 1.00 85.12 85 ARG A N 1
ATOM 654 C CA . ARG A 1 85 ? 9.629 -10.812 -13.437 1.00 85.12 85 ARG A CA 1
ATOM 655 C C . ARG A 1 85 ? 9.669 -9.632 -14.406 1.00 85.12 85 ARG A C 1
ATOM 657 O O . ARG A 1 85 ? 10.126 -9.792 -15.534 1.00 85.12 85 ARG A O 1
ATOM 664 N N . ALA A 1 86 ? 9.238 -8.447 -13.968 1.00 83.62 86 ALA A N 1
ATOM 665 C CA . ALA A 1 86 ? 9.287 -7.240 -14.790 1.00 83.62 86 ALA A CA 1
ATOM 666 C C . ALA A 1 86 ? 10.729 -6.836 -15.142 1.00 83.62 86 ALA A C 1
ATOM 668 O O . ALA A 1 86 ? 11.003 -6.462 -16.279 1.00 83.62 86 ALA A O 1
ATOM 669 N N . LEU A 1 87 ? 11.664 -6.946 -14.193 1.00 82.50 87 LEU A N 1
ATOM 670 C CA . LEU A 1 87 ? 13.078 -6.647 -14.432 1.00 82.50 87 LEU A CA 1
ATOM 671 C C . LEU A 1 87 ? 13.750 -7.676 -15.347 1.00 82.50 87 LEU A C 1
ATOM 673 O O . LEU A 1 87 ? 14.581 -7.292 -16.166 1.00 82.50 87 LEU A O 1
ATOM 677 N N . ILE A 1 88 ? 13.400 -8.960 -15.231 1.00 83.38 88 ILE A N 1
ATOM 678 C CA . ILE A 1 88 ? 13.887 -10.013 -16.135 1.00 83.38 88 ILE A CA 1
ATOM 679 C C . ILE A 1 88 ? 13.402 -9.743 -17.564 1.00 83.38 88 ILE A C 1
ATOM 681 O O . ILE A 1 88 ? 14.219 -9.696 -18.480 1.00 83.38 88 ILE A O 1
ATOM 685 N N . ALA A 1 89 ? 12.102 -9.494 -17.743 1.00 81.12 89 ALA A N 1
ATOM 686 C CA . ALA A 1 89 ? 11.521 -9.196 -19.051 1.00 81.12 89 ALA A CA 1
ATOM 687 C C . ALA A 1 89 ? 12.101 -7.915 -19.675 1.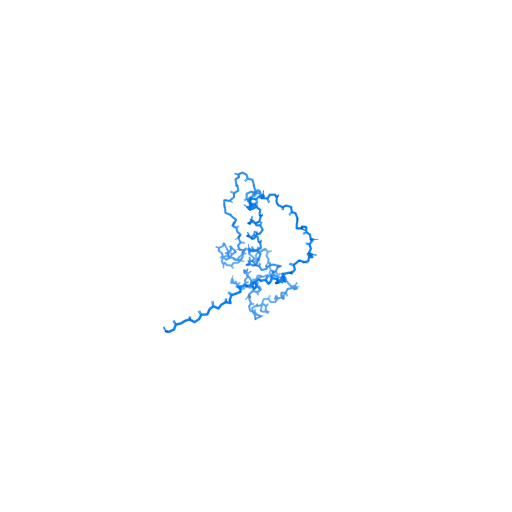00 81.12 89 ALA A C 1
ATOM 689 O O . ALA A 1 89 ? 12.322 -7.852 -20.881 1.00 81.12 89 ALA A O 1
ATOM 690 N N . TYR A 1 90 ? 12.395 -6.898 -18.860 1.00 76.69 90 TYR A N 1
ATOM 691 C CA . TYR A 1 90 ? 13.061 -5.690 -19.343 1.00 76.69 90 TYR A CA 1
ATOM 692 C C . TYR A 1 90 ? 14.473 -5.998 -19.863 1.00 76.69 90 TYR A C 1
ATOM 694 O O . TYR A 1 90 ? 14.820 -5.604 -20.972 1.00 76.69 90 TYR A O 1
ATOM 702 N N . LYS A 1 91 ? 15.268 -6.773 -19.111 1.00 79.00 91 LYS A N 1
ATOM 703 C CA . LYS A 1 91 ? 16.623 -7.170 -19.529 1.00 79.00 91 LYS A CA 1
ATOM 704 C C . LYS A 1 91 ? 16.637 -8.010 -20.805 1.00 79.00 91 LYS A C 1
ATOM 706 O O . LYS A 1 91 ? 17.573 -7.878 -21.579 1.00 79.00 91 LYS A O 1
ATOM 711 N N . SER A 1 92 ? 15.627 -8.850 -21.039 1.00 77.81 92 SER A N 1
ATOM 712 C CA . SER A 1 92 ? 15.553 -9.633 -22.281 1.00 77.81 92 SER A CA 1
ATOM 713 C C . SER A 1 92 ? 15.290 -8.783 -23.525 1.00 77.81 92 SER A C 1
ATOM 715 O O . SER A 1 92 ? 15.589 -9.231 -24.621 1.00 77.81 92 SER A O 1
ATOM 717 N N . VAL A 1 93 ? 14.731 -7.579 -23.367 1.00 73.44 93 VAL A N 1
ATOM 718 C CA . VAL A 1 93 ? 14.503 -6.631 -24.474 1.00 73.44 93 VAL A CA 1
ATOM 719 C C . VAL A 1 93 ? 15.705 -5.702 -24.677 1.00 73.44 93 VAL A C 1
ATOM 721 O O . VAL A 1 93 ? 15.918 -5.209 -25.777 1.00 73.44 93 VAL A O 1
ATOM 724 N N . ASP A 1 94 ? 16.488 -5.472 -23.621 1.00 62.91 94 ASP A N 1
ATOM 725 C CA . ASP A 1 94 ? 17.702 -4.641 -23.640 1.00 62.91 94 ASP A CA 1
ATOM 726 C C . ASP A 1 94 ? 18.949 -5.420 -24.113 1.00 62.91 94 ASP A C 1
ATOM 728 O O . ASP A 1 94 ? 20.002 -4.835 -24.370 1.00 62.91 94 ASP A O 1
ATOM 732 N N . ALA A 1 95 ? 18.850 -6.752 -24.216 1.00 58.09 95 ALA A N 1
ATOM 733 C CA . ALA A 1 95 ? 19.878 -7.575 -24.836 1.00 58.09 95 ALA A CA 1
ATOM 734 C C . ALA A 1 95 ? 19.919 -7.287 -26.350 1.00 58.09 95 ALA A C 1
ATOM 736 O O . ALA A 1 95 ? 18.859 -7.245 -26.980 1.00 58.09 95 ALA A O 1
ATOM 737 N N . PRO A 1 96 ? 21.107 -7.073 -26.947 1.00 50.53 96 PRO A N 1
ATOM 738 C CA . PRO A 1 96 ? 21.217 -6.936 -28.391 1.00 50.53 96 PRO A CA 1
ATOM 739 C C . PRO A 1 96 ? 20.637 -8.179 -29.076 1.00 50.53 96 PRO A C 1
ATOM 741 O O . PRO A 1 96 ? 20.828 -9.306 -28.623 1.00 50.53 96 PRO A O 1
ATOM 744 N N . ASP A 1 97 ? 19.891 -7.954 -30.155 1.00 48.94 97 ASP A N 1
ATOM 745 C CA . ASP A 1 97 ? 19.447 -9.005 -31.068 1.00 48.94 97 ASP A CA 1
ATOM 746 C C . ASP A 1 97 ? 20.674 -9.547 -31.815 1.00 48.94 97 ASP A C 1
ATOM 748 O O . ASP A 1 97 ? 20.992 -9.136 -32.933 1.00 48.94 97 ASP A O 1
ATOM 752 N N . ASP A 1 98 ? 21.430 -10.433 -31.169 1.00 51.78 98 ASP A N 1
ATOM 753 C CA . ASP A 1 98 ? 22.397 -11.274 -31.858 1.00 51.78 98 ASP A CA 1
ATOM 754 C C . ASP A 1 98 ? 21.549 -12.325 -32.575 1.00 51.78 98 ASP A C 1
ATOM 756 O O . ASP A 1 98 ? 21.141 -13.297 -31.950 1.00 51.78 98 ASP A O 1
ATOM 760 N N . GLY A 1 99 ? 21.196 -12.101 -33.844 1.00 46.53 99 GLY A N 1
ATOM 761 C CA . GLY A 1 99 ? 20.305 -12.963 -34.631 1.00 46.53 99 GLY A CA 1
ATOM 762 C C . GLY A 1 99 ? 20.767 -14.425 -34.763 1.00 46.53 99 GLY A C 1
ATOM 763 O O . GLY A 1 99 ? 21.161 -14.872 -35.840 1.00 46.53 99 GLY A O 1
ATOM 764 N N . ALA A 1 100 ? 20.701 -15.190 -33.678 1.00 42.81 100 ALA A N 1
ATOM 765 C CA . ALA A 1 100 ? 21.040 -16.593 -33.584 1.00 42.81 100 ALA A CA 1
ATOM 766 C C . ALA A 1 100 ? 19.738 -17.396 -33.576 1.00 42.81 100 ALA A C 1
ATOM 768 O O . ALA A 1 100 ? 18.947 -17.380 -32.635 1.00 42.81 100 ALA A O 1
ATOM 769 N N . SER A 1 101 ? 19.539 -18.050 -34.716 1.00 34.56 101 SER A N 1
ATOM 770 C CA . SER A 1 101 ? 18.468 -18.973 -35.069 1.00 34.56 101 SER A CA 1
ATOM 771 C C . SER A 1 101 ? 18.092 -19.949 -33.945 1.00 34.56 101 SER A C 1
ATOM 773 O O . SER A 1 101 ? 18.934 -20.365 -33.152 1.00 34.56 101 SER A O 1
ATOM 775 N N . ALA A 1 102 ? 16.814 -20.344 -33.937 1.00 41.91 102 ALA A N 1
ATOM 776 C CA . ALA A 1 102 ? 16.226 -21.359 -33.063 1.00 41.91 102 ALA A CA 1
ATOM 777 C C . ALA A 1 102 ? 17.114 -22.615 -32.911 1.00 41.91 102 ALA A C 1
ATOM 779 O O . ALA A 1 102 ? 17.776 -22.995 -33.881 1.00 41.91 102 ALA A O 1
ATOM 780 N N . PRO A 1 103 ? 17.106 -23.290 -31.743 1.00 39.97 103 PRO A N 1
ATOM 781 C CA . PRO A 1 103 ? 17.898 -24.496 -31.550 1.00 39.97 103 PRO A CA 1
ATOM 782 C C . PRO A 1 103 ? 17.372 -25.615 -32.458 1.00 39.97 103 PRO A C 1
ATOM 784 O O . PRO A 1 103 ? 16.253 -26.101 -32.282 1.00 39.97 103 PRO A O 1
ATOM 787 N N . ASP A 1 104 ? 18.187 -25.995 -33.441 1.00 40.34 104 ASP A N 1
ATOM 788 C CA . ASP A 1 104 ? 18.010 -27.206 -34.234 1.00 40.34 104 ASP A CA 1
ATOM 789 C C . ASP A 1 104 ? 18.213 -28.416 -33.317 1.00 40.34 104 ASP A C 1
ATOM 791 O O . ASP A 1 104 ? 19.287 -28.628 -32.750 1.00 40.34 104 ASP A O 1
ATOM 795 N N . VAL A 1 105 ? 17.139 -29.172 -33.104 1.00 48.22 105 VAL A N 1
ATOM 796 C CA . VAL A 1 105 ? 17.153 -30.394 -32.301 1.00 48.22 105 VAL A CA 1
ATOM 797 C C . VAL A 1 105 ? 17.651 -31.523 -33.199 1.00 48.22 105 VAL A C 1
ATOM 799 O O . VAL A 1 105 ? 16.866 -32.201 -33.857 1.00 48.22 105 VAL A O 1
ATOM 802 N N . SER A 1 106 ? 18.966 -31.716 -33.214 1.00 33.56 106 SER A N 1
ATOM 803 C CA . SER A 1 106 ? 19.639 -32.869 -33.811 1.00 33.56 106 SER A CA 1
ATOM 804 C C . SER A 1 106 ? 20.594 -33.463 -32.775 1.00 33.56 106 SER A C 1
ATOM 806 O O . SER A 1 106 ? 21.781 -33.145 -32.744 1.00 33.56 106 SER A O 1
ATOM 808 N N . ASP A 1 107 ? 20.049 -34.312 -31.907 1.00 37.12 107 ASP A N 1
ATOM 809 C CA . ASP A 1 107 ? 20.792 -35.109 -30.932 1.00 37.12 107 ASP A CA 1
ATOM 810 C C . ASP A 1 107 ? 21.045 -36.511 -31.517 1.00 37.12 107 ASP A C 1
ATOM 812 O O . ASP A 1 107 ? 20.104 -37.192 -31.941 1.00 37.12 107 ASP A O 1
ATOM 816 N N . GLY A 1 108 ? 22.308 -36.940 -31.558 1.00 30.09 108 GLY A N 1
ATOM 817 C CA . GLY A 1 108 ? 22.712 -38.290 -31.960 1.00 30.09 108 GLY A CA 1
ATOM 818 C C . GLY A 1 108 ? 24.242 -38.457 -31.999 1.00 30.09 108 GLY A C 1
ATOM 819 O O . GLY A 1 108 ? 24.888 -37.673 -32.685 1.00 30.09 108 GLY A O 1
ATOM 820 N N . PRO A 1 109 ? 24.846 -39.426 -31.278 1.00 43.19 109 PRO A N 1
ATOM 821 C CA . PRO A 1 109 ? 26.134 -39.224 -30.613 1.00 43.19 109 PRO A CA 1
ATOM 822 C C . PRO A 1 109 ? 27.313 -39.914 -31.315 1.00 43.19 109 PRO A C 1
ATOM 824 O O . PRO A 1 109 ? 27.167 -41.021 -31.827 1.00 43.19 109 PRO A O 1
ATOM 827 N N . GLU A 1 110 ? 28.511 -39.335 -31.216 1.00 32.41 110 GLU A N 1
ATOM 828 C CA . GLU A 1 110 ? 29.762 -40.080 -31.399 1.00 32.41 110 GLU A CA 1
ATOM 829 C C . GLU A 1 110 ? 30.533 -40.086 -30.079 1.00 32.41 110 GLU A C 1
ATOM 831 O O . GLU A 1 110 ? 31.071 -39.081 -29.619 1.00 32.41 110 GLU A O 1
ATOM 836 N N . ALA A 1 111 ? 30.481 -41.251 -29.435 1.00 37.59 111 ALA A N 1
ATOM 837 C CA . ALA A 1 111 ? 31.287 -41.611 -28.287 1.00 37.59 111 ALA A CA 1
ATOM 838 C C . ALA A 1 111 ? 32.716 -41.935 -28.742 1.00 37.59 111 ALA A C 1
ATOM 840 O O . ALA A 1 111 ? 32.919 -42.601 -29.757 1.00 37.59 111 ALA A O 1
ATOM 841 N N . GLU A 1 112 ? 33.684 -41.484 -27.952 1.00 39.78 112 GLU A N 1
ATOM 842 C CA . GLU A 1 112 ? 35.091 -41.843 -28.081 1.00 39.78 112 GLU A CA 1
ATOM 843 C C . GLU A 1 112 ? 35.326 -43.346 -27.871 1.00 39.78 112 GLU A C 1
ATOM 845 O O . GLU A 1 112 ? 34.702 -43.968 -27.006 1.00 39.78 112 GLU A O 1
ATOM 850 N N . ALA A 1 113 ? 36.277 -43.908 -28.622 1.00 35.88 113 ALA A N 1
ATOM 851 C CA . ALA A 1 113 ? 36.933 -45.166 -28.290 1.00 35.88 113 ALA A CA 1
ATOM 852 C C . ALA A 1 113 ? 38.394 -45.162 -28.773 1.00 35.88 113 ALA A C 1
ATOM 854 O O . ALA A 1 113 ? 38.681 -44.825 -29.922 1.00 35.88 113 ALA A O 1
ATOM 855 N N . ASP A 1 114 ? 39.270 -45.538 -27.840 1.00 39.22 114 ASP A N 1
ATOM 856 C CA . ASP A 1 114 ? 40.689 -45.879 -27.946 1.00 39.22 114 ASP A CA 1
ATOM 857 C C . ASP A 1 114 ? 41.102 -46.649 -29.214 1.00 39.22 114 ASP A C 1
ATOM 859 O O . ASP A 1 114 ? 40.444 -47.618 -29.591 1.00 39.22 114 ASP A O 1
ATOM 863 N N . ASP A 1 115 ? 42.276 -46.314 -29.768 1.00 37.50 115 ASP A N 1
ATOM 864 C CA . ASP A 1 115 ? 43.136 -47.285 -30.464 1.00 37.50 115 ASP A CA 1
ATOM 865 C C . ASP A 1 115 ? 44.626 -46.894 -30.360 1.00 37.50 115 ASP A C 1
ATOM 867 O O . ASP A 1 115 ? 45.140 -46.006 -31.041 1.00 37.50 115 ASP A O 1
ATOM 871 N N . ASP A 1 116 ? 45.267 -47.521 -29.378 1.00 37.97 116 ASP A N 1
ATOM 872 C CA . ASP A 1 116 ? 46.537 -48.246 -29.457 1.00 37.97 116 ASP A CA 1
ATOM 873 C C . ASP A 1 116 ? 47.710 -47.666 -30.284 1.00 37.97 116 ASP A C 1
ATOM 875 O O . ASP A 1 116 ? 47.732 -47.638 -31.518 1.00 37.97 116 ASP A O 1
ATOM 879 N N . ARG A 1 117 ? 48.806 -47.335 -29.585 1.00 39.22 117 ARG A N 1
ATOM 880 C CA . ARG A 1 117 ? 50.145 -47.377 -30.189 1.00 39.22 117 ARG A CA 1
ATOM 881 C C . ARG A 1 117 ? 51.197 -47.843 -29.188 1.00 39.22 117 ARG A C 1
ATOM 883 O O . ARG A 1 117 ? 51.812 -47.060 -28.469 1.00 39.22 117 ARG A O 1
ATOM 890 N N . VAL A 1 118 ? 51.413 -49.152 -29.208 1.00 45.34 118 VAL A N 1
ATOM 891 C CA . VAL A 1 118 ? 52.622 -49.834 -28.740 1.00 45.34 118 VAL A CA 1
ATOM 892 C C . VAL A 1 118 ? 53.802 -49.462 -29.645 1.00 45.34 118 VAL A C 1
ATOM 894 O O . VAL A 1 118 ? 53.686 -49.551 -30.867 1.00 45.34 118 VAL A O 1
ATOM 897 N N . ALA A 1 119 ? 54.940 -49.101 -29.049 1.00 44.88 119 ALA A N 1
ATOM 898 C CA . ALA A 1 119 ? 56.270 -49.371 -29.600 1.00 44.88 119 ALA A CA 1
ATOM 899 C C . ALA A 1 119 ? 57.330 -49.301 -28.481 1.00 44.88 119 ALA A C 1
ATOM 901 O O . ALA A 1 119 ? 57.648 -48.218 -27.997 1.00 44.88 119 ALA A O 1
ATOM 902 N N . ASP A 1 120 ? 57.814 -50.496 -28.112 1.00 42.50 120 ASP A N 1
ATOM 903 C CA . ASP A 1 120 ? 59.209 -50.878 -27.819 1.00 42.50 120 ASP A CA 1
ATOM 904 C C . ASP A 1 120 ? 59.912 -50.215 -26.607 1.00 42.50 120 ASP A C 1
ATOM 906 O O . ASP A 1 120 ? 60.068 -49.004 -26.528 1.00 42.50 120 ASP A O 1
ATOM 910 N N . GLY A 1 121 ? 60.366 -50.932 -25.570 1.00 39.66 121 GLY A N 1
ATOM 911 C CA . GLY A 1 121 ? 61.080 -52.215 -25.585 1.00 39.66 121 GLY A CA 1
ATOM 912 C C . GLY A 1 121 ? 62.596 -51.960 -25.585 1.00 39.66 121 GLY A C 1
ATOM 913 O O . GLY A 1 121 ? 63.192 -51.904 -26.652 1.00 39.66 121 GLY A O 1
ATOM 914 N N . GLU A 1 122 ? 63.186 -51.647 -24.418 1.00 49.44 122 GLU A N 1
ATOM 915 C CA . GLU A 1 122 ? 64.293 -52.392 -23.748 1.00 49.44 122 GLU A CA 1
ATOM 916 C C . GLU A 1 122 ? 65.640 -51.607 -23.764 1.00 49.44 122 GLU A C 1
ATOM 918 O O . GLU A 1 122 ? 65.765 -50.673 -24.556 1.00 49.44 122 GLU A O 1
ATOM 923 N N . PRO A 1 123 ? 66.694 -51.975 -22.992 1.00 57.00 123 PRO A N 1
ATOM 924 C CA . PRO A 1 123 ? 66.742 -52.267 -21.546 1.00 57.00 123 PRO A CA 1
ATOM 925 C C . PRO A 1 123 ? 68.010 -51.682 -20.836 1.00 57.00 123 PRO A C 1
ATOM 927 O O . PRO A 1 123 ? 68.870 -51.080 -21.470 1.00 57.00 123 PRO A O 1
ATOM 930 N N . ASP A 1 124 ? 68.088 -51.885 -19.511 1.00 41.69 124 ASP A N 1
ATOM 931 C CA . ASP A 1 124 ? 69.260 -52.066 -18.615 1.00 41.69 124 ASP A CA 1
ATOM 932 C C . ASP A 1 124 ? 70.604 -51.324 -18.832 1.00 41.69 124 ASP A C 1
ATOM 934 O O . ASP A 1 124 ? 71.265 -51.494 -19.853 1.00 41.69 124 ASP A O 1
ATOM 938 N N . ALA A 1 125 ? 71.110 -50.672 -17.768 1.00 44.25 125 ALA A N 1
ATOM 939 C CA . ALA A 1 125 ? 72.398 -51.021 -17.125 1.00 44.25 125 ALA A CA 1
ATOM 940 C C . ALA A 1 125 ? 72.772 -50.092 -15.939 1.00 44.25 125 ALA A C 1
ATOM 942 O O . ALA A 1 125 ? 72.808 -48.874 -16.103 1.00 44.25 125 ALA A O 1
ATOM 943 N N . ASP A 1 126 ? 73.115 -50.750 -14.819 1.00 45.69 126 ASP A N 1
ATOM 944 C CA . ASP A 1 126 ? 73.934 -50.376 -13.636 1.00 45.69 126 ASP A CA 1
ATOM 945 C C . ASP A 1 126 ? 73.563 -49.184 -12.725 1.00 45.69 126 ASP A C 1
ATOM 947 O O . ASP A 1 126 ? 73.792 -48.005 -13.080 1.00 45.69 126 ASP A O 1
#